Protein AF-A0A0H2RDQ1-F1 (afdb_monomer_lite)

InterPro domains:
  IPR003822 Paired amphipathic helix [PF02671] (51-90)
  IPR003822 Paired amphipathic helix [PS51477] (19-93)
  IPR036600 Paired amphipathic helix superfamily [G3DSA:1.20.1160.11] (25-91)
  IPR036600 Paired amphipathic helix superfamily [SSF47762] (25-94)
  IPR039774 Transcriptional regulatory protein Sin3-like [PTHR12346] (24-99)

Sequence (137 aa):
MNKPTADREPESSQRRAEREKNQKDSEIYLDVVMERFKDKDFDNYNPYIIFLDIIKDFKSKRIGLQSVMHQTSNLFRGHTDLIMGLQPFLPAGYRYECHKGNGFRGRDTFTIITPAGTLEHSGKFTPAVQTIVNRQE

Organism: NCBI:txid27342

Secondary structure (DSSP, 8-state):
-----------HHHHHHHHHHHHHHHHHHHHHHHHHHTT---TT--HHHHHHHHHHHHHTTSS-HHHHHHHHHHHTTT-HHHHHHTGGGSPTT-EEEEE---STT---EEEEEETTEEEETTTEEE-----------

Structure (mmCIF, N/CA/C/O backbone):
data_AF-A0A0H2RDQ1-F1
#
_entry.id   AF-A0A0H2RDQ1-F1
#
loop_
_atom_site.group_PDB
_atom_site.id
_atom_site.type_symbol
_atom_site.label_atom_id
_atom_site.label_alt_id
_atom_site.label_comp_id
_atom_site.label_asym_id
_atom_site.label_entity_id
_atom_site.label_seq_id
_atom_site.pdbx_PDB_ins_code
_atom_site.Cartn_x
_atom_site.Cartn_y
_atom_site.Cartn_z
_atom_site.occupancy
_atom_site.B_iso_or_equiv
_atom_site.auth_seq_id
_atom_site.auth_comp_id
_atom_site.auth_asym_id
_atom_site.auth_atom_id
_atom_site.pdbx_PDB_model_num
ATOM 1 N N . MET A 1 1 ? -36.972 0.223 39.003 1.00 45.81 1 MET A N 1
ATOM 2 C CA . MET A 1 1 ? -35.722 -0.385 39.510 1.00 45.81 1 MET A CA 1
ATOM 3 C C . MET A 1 1 ? -34.875 -0.855 38.331 1.00 45.81 1 MET A C 1
ATOM 5 O O . MET A 1 1 ? -35.387 -1.579 37.492 1.00 45.81 1 MET A O 1
ATOM 9 N N . ASN A 1 2 ? -33.622 -0.396 38.252 1.00 31.56 2 ASN A N 1
ATOM 10 C CA . ASN A 1 2 ? -32.585 -0.816 37.287 1.00 31.56 2 ASN A CA 1
ATOM 11 C C . ASN A 1 2 ? -32.196 -2.307 37.524 1.00 31.56 2 ASN A C 1
ATOM 13 O O . ASN A 1 2 ? -32.356 -2.754 38.655 1.00 31.56 2 ASN A O 1
ATOM 17 N N . LYS A 1 3 ? -31.683 -3.143 36.599 1.00 45.31 3 LYS A N 1
ATOM 18 C CA . LYS A 1 3 ? -30.628 -2.983 35.571 1.00 45.31 3 LYS A CA 1
ATOM 19 C C . LYS A 1 3 ? -30.693 -4.102 34.484 1.00 45.31 3 LYS A C 1
ATOM 21 O O . LYS A 1 3 ? -31.368 -5.101 34.708 1.00 45.31 3 LYS A O 1
ATOM 26 N N . PRO A 1 4 ? -29.983 -3.929 33.346 1.00 50.00 4 PRO A N 1
ATOM 27 C CA . PRO A 1 4 ? -30.179 -4.618 32.065 1.00 50.00 4 PRO A CA 1
ATOM 28 C C . PRO A 1 4 ? -29.355 -5.908 31.923 1.00 50.00 4 PRO A C 1
ATOM 30 O O . PRO A 1 4 ? -28.206 -5.971 32.362 1.00 50.00 4 PRO A O 1
ATOM 33 N N . THR A 1 5 ? -29.916 -6.917 31.258 1.00 43.53 5 THR A N 1
ATOM 34 C CA . THR A 1 5 ? -29.207 -8.154 30.911 1.00 43.53 5 THR A CA 1
ATOM 35 C C . THR A 1 5 ? -28.422 -7.923 29.623 1.00 43.53 5 THR A C 1
ATOM 37 O O . THR A 1 5 ? -28.977 -7.925 28.529 1.00 43.53 5 THR A O 1
ATOM 40 N N . ALA A 1 6 ? -27.128 -7.649 29.778 1.00 51.09 6 ALA A N 1
ATOM 41 C CA . ALA A 1 6 ? -26.163 -7.656 28.692 1.00 51.09 6 ALA A CA 1
ATOM 42 C C . ALA A 1 6 ? -25.953 -9.103 28.228 1.00 51.09 6 ALA A C 1
ATOM 44 O O . ALA A 1 6 ? -25.313 -9.891 28.928 1.00 51.09 6 ALA A O 1
ATOM 45 N N . ASP A 1 7 ? -26.500 -9.438 27.062 1.00 42.06 7 ASP A N 1
ATOM 46 C CA . ASP A 1 7 ? -26.045 -10.588 26.291 1.00 42.06 7 ASP A CA 1
ATOM 47 C C . ASP A 1 7 ? -24.592 -10.319 25.871 1.00 42.06 7 ASP A C 1
ATOM 49 O O . ASP A 1 7 ? -24.267 -9.286 25.282 1.00 42.06 7 ASP A O 1
ATOM 53 N N . ARG A 1 8 ? -23.687 -11.178 26.336 1.00 49.00 8 ARG A N 1
ATOM 54 C CA . ARG A 1 8 ? -22.238 -11.018 26.238 1.00 49.00 8 ARG A CA 1
ATOM 55 C C . ARG A 1 8 ? -21.773 -11.918 25.097 1.00 49.00 8 ARG A C 1
ATOM 57 O O . ARG A 1 8 ? -21.586 -13.114 25.298 1.00 49.00 8 ARG A O 1
ATOM 64 N N . GLU A 1 9 ? -21.613 -11.323 23.919 1.00 50.41 9 GLU A N 1
ATOM 65 C CA . GLU A 1 9 ? -21.067 -11.954 22.712 1.00 50.41 9 GLU A CA 1
ATOM 66 C C . GLU A 1 9 ? -19.731 -12.688 22.973 1.00 50.41 9 GLU A C 1
ATOM 68 O O . GLU A 1 9 ? -18.843 -12.149 23.648 1.00 50.41 9 GLU A O 1
ATOM 73 N N . PRO A 1 10 ? -19.517 -13.882 22.388 1.00 45.16 10 PRO A N 1
ATOM 74 C CA . PRO A 1 10 ? -18.235 -14.576 22.399 1.00 45.16 10 PRO A CA 1
ATOM 75 C C . PRO A 1 10 ? -17.325 -14.046 21.270 1.00 45.16 10 PRO A C 1
ATOM 77 O O . PRO A 1 10 ? -16.992 -14.770 20.339 1.00 45.16 10 PRO A O 1
ATOM 80 N N . GLU A 1 11 ? -16.910 -12.776 21.317 1.00 49.62 11 GLU A N 1
ATOM 81 C CA . GLU A 1 11 ? -16.172 -12.123 20.208 1.00 49.62 11 GLU A CA 1
ATOM 82 C C . GLU A 1 11 ? -14.624 -12.155 20.332 1.00 49.62 11 GLU A C 1
ATOM 84 O O . GLU A 1 11 ? -13.898 -11.504 19.577 1.00 49.62 11 GLU A O 1
ATOM 89 N N . SER A 1 12 ? -14.063 -12.889 21.298 1.00 55.78 12 SER A N 1
ATOM 90 C CA . SER A 1 12 ? -12.649 -12.755 21.700 1.00 55.78 12 SER A CA 1
ATOM 91 C C . SER A 1 12 ? -11.667 -13.737 21.043 1.00 55.78 12 SER A C 1
ATOM 93 O O . SER A 1 12 ? -10.491 -13.397 20.893 1.00 55.78 12 SER A O 1
ATOM 95 N N . SER A 1 13 ? -12.107 -14.921 20.604 1.00 57.75 13 SER A N 1
ATOM 96 C CA . SER A 1 13 ? -11.197 -15.946 20.056 1.00 57.75 13 SER A CA 1
ATOM 97 C C . SER A 1 13 ? -10.856 -15.740 18.574 1.00 57.75 13 SER A C 1
ATOM 99 O O . SER A 1 13 ? -9.708 -15.942 18.180 1.00 57.75 13 SER A O 1
ATOM 101 N N . GLN A 1 14 ? -11.810 -15.272 17.762 1.00 59.22 14 GLN A N 1
ATOM 102 C CA . GLN A 1 14 ? -11.607 -15.034 16.324 1.00 59.22 14 GLN A CA 1
ATOM 103 C C . GLN A 1 14 ? -10.674 -13.850 16.061 1.00 59.22 14 GLN A C 1
ATOM 105 O O . GLN A 1 14 ? -9.675 -13.998 15.363 1.00 59.22 14 GLN A O 1
ATOM 110 N N . ARG A 1 15 ? -10.900 -12.718 16.741 1.00 62.72 15 ARG A N 1
ATOM 111 C CA . ARG A 1 15 ? -10.033 -11.534 16.625 1.00 62.72 15 ARG A CA 1
ATOM 112 C C . ARG A 1 15 ? -8.592 -11.808 17.054 1.00 62.72 15 ARG A C 1
ATOM 114 O O . ARG A 1 15 ? -7.677 -11.148 16.569 1.00 62.72 15 ARG A O 1
ATOM 121 N N . ARG A 1 16 ? -8.369 -12.740 17.986 1.00 60.75 16 ARG A N 1
ATOM 122 C CA . ARG A 1 16 ? -7.019 -13.120 18.423 1.00 60.75 16 ARG A CA 1
ATOM 123 C C . ARG A 1 16 ? -6.327 -13.991 17.374 1.00 60.75 16 ARG A C 1
ATOM 125 O O . ARG A 1 16 ? -5.213 -13.664 16.984 1.00 60.75 16 ARG A O 1
ATOM 132 N N . ALA A 1 17 ? -7.027 -14.996 16.851 1.00 60.94 17 ALA A N 1
ATOM 133 C CA . ALA A 1 17 ? -6.526 -15.840 15.772 1.00 60.94 17 ALA A CA 1
ATOM 134 C C . ALA A 1 17 ? -6.238 -15.041 14.487 1.00 60.94 17 ALA A C 1
ATOM 136 O O . ALA A 1 17 ? -5.220 -15.279 13.845 1.00 60.94 17 ALA A O 1
ATOM 137 N N . GLU A 1 18 ? -7.073 -14.055 14.139 1.00 60.69 18 GLU A N 1
ATOM 138 C CA . GLU A 1 18 ? -6.822 -13.138 13.017 1.00 60.69 18 GLU A CA 1
ATOM 139 C C . GLU A 1 18 ? -5.597 -12.251 13.261 1.00 60.69 18 GLU A C 1
ATOM 141 O O . GLU A 1 18 ? -4.767 -12.097 12.373 1.00 60.69 18 GLU A O 1
ATOM 146 N N . ARG A 1 19 ? -5.414 -11.719 14.477 1.00 63.19 19 ARG A N 1
ATOM 147 C CA . ARG A 1 19 ? -4.206 -10.947 14.826 1.00 63.19 19 ARG A CA 1
ATOM 148 C C . ARG A 1 19 ? -2.935 -11.794 14.755 1.00 63.19 19 ARG A C 1
ATOM 150 O O . ARG A 1 19 ? -1.925 -11.321 14.246 1.00 63.19 19 ARG A O 1
ATOM 157 N N . GLU A 1 20 ? -2.982 -13.029 15.248 1.00 64.38 20 GLU A N 1
ATOM 158 C CA . GLU A 1 20 ? -1.851 -13.966 15.216 1.00 64.38 20 GLU A CA 1
ATOM 159 C C . GLU A 1 20 ? -1.545 -14.445 13.790 1.00 64.38 20 GLU A C 1
ATOM 161 O O . GLU A 1 20 ? -0.380 -14.566 13.409 1.00 64.38 20 GLU A O 1
ATOM 166 N N . LYS A 1 21 ? -2.583 -14.666 12.976 1.00 64.94 21 LYS A N 1
ATOM 167 C CA . LYS A 1 21 ? -2.444 -14.977 11.552 1.00 64.94 21 LYS A CA 1
ATOM 168 C C . LYS A 1 21 ? -1.811 -13.806 10.800 1.00 64.94 21 LYS A C 1
ATOM 170 O O . LYS A 1 21 ? -0.806 -14.008 10.131 1.00 64.94 21 LYS A O 1
ATOM 175 N N . ASN A 1 22 ? -2.307 -12.587 11.005 1.00 74.38 22 ASN A N 1
ATOM 176 C CA . ASN A 1 22 ? -1.739 -11.384 10.402 1.00 74.38 22 ASN A CA 1
ATOM 177 C C . ASN A 1 22 ? -0.285 -11.153 10.831 1.00 74.38 22 ASN A C 1
ATOM 179 O O . ASN A 1 22 ? 0.502 -10.638 10.044 1.00 74.38 22 ASN A O 1
ATOM 183 N N . GLN A 1 23 ? 0.103 -11.542 12.049 1.00 74.44 23 GLN A N 1
ATOM 184 C CA . GLN A 1 23 ? 1.504 -11.477 12.461 1.00 74.44 23 GLN A CA 1
AT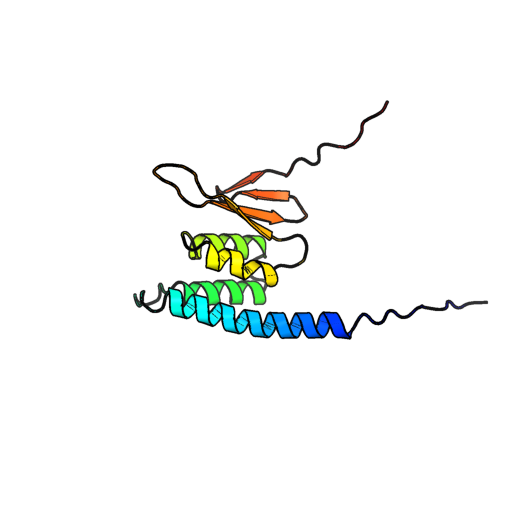OM 185 C C . GLN A 1 23 ? 2.373 -12.435 11.635 1.00 74.44 23 GLN A C 1
ATOM 187 O O . GLN A 1 23 ? 3.369 -11.996 11.064 1.00 74.44 23 GLN A O 1
ATOM 192 N N . LYS A 1 24 ? 1.971 -13.703 11.494 1.00 79.88 24 LYS A N 1
ATOM 193 C CA . LYS A 1 24 ? 2.699 -14.666 10.648 1.00 79.88 24 LYS A CA 1
ATOM 194 C C . LYS A 1 24 ? 2.734 -14.236 9.183 1.00 79.88 24 LYS A C 1
ATOM 196 O O . LYS A 1 24 ? 3.788 -14.274 8.559 1.00 79.88 24 LYS A O 1
ATOM 201 N N . ASP A 1 25 ? 1.603 -13.774 8.652 1.00 82.25 25 ASP A N 1
ATOM 202 C CA . ASP A 1 25 ? 1.518 -13.263 7.282 1.00 82.25 25 ASP A CA 1
ATOM 203 C C . ASP A 1 25 ? 2.428 -12.036 7.090 1.00 82.25 25 ASP A C 1
ATOM 205 O O . ASP A 1 25 ? 3.020 -11.876 6.026 1.00 82.25 25 ASP A O 1
ATOM 209 N N . SER A 1 26 ? 2.605 -11.192 8.118 1.00 82.50 26 SER A N 1
ATOM 210 C CA . SER A 1 26 ? 3.520 -10.043 8.052 1.00 82.50 26 SER A CA 1
ATOM 211 C C . SER A 1 26 ? 4.990 -10.449 7.981 1.00 82.50 26 SER A C 1
ATOM 213 O O . SER A 1 26 ? 5.746 -9.847 7.222 1.00 82.50 26 SER A O 1
ATOM 215 N N . GLU A 1 27 ? 5.390 -11.488 8.716 1.00 83.06 27 GLU A N 1
ATOM 216 C CA . GLU A 1 27 ? 6.757 -12.017 8.682 1.00 83.06 27 GLU A CA 1
ATOM 217 C C . GLU A 1 27 ? 7.062 -12.643 7.317 1.00 83.06 27 GLU A C 1
ATOM 219 O O . GLU A 1 27 ? 8.087 -12.333 6.713 1.00 83.06 27 GLU A O 1
ATOM 224 N N . ILE A 1 28 ? 6.127 -13.437 6.784 1.00 87.56 28 ILE A N 1
ATOM 225 C CA . ILE A 1 28 ? 6.236 -14.026 5.442 1.00 87.56 28 ILE A CA 1
ATOM 226 C C . ILE A 1 28 ? 6.301 -12.925 4.374 1.00 87.56 28 ILE A C 1
ATOM 228 O O . ILE A 1 28 ? 7.114 -12.993 3.457 1.00 87.56 28 ILE A O 1
ATOM 232 N N . TYR A 1 29 ? 5.474 -11.883 4.489 1.00 87.19 29 TYR A N 1
ATOM 233 C CA . TYR A 1 29 ? 5.469 -10.782 3.527 1.00 87.19 29 TYR A CA 1
ATOM 234 C C . TYR A 1 29 ? 6.806 -10.023 3.499 1.00 87.19 29 TYR A C 1
ATOM 236 O O . TYR A 1 29 ? 7.294 -9.673 2.423 1.00 87.19 29 TYR A O 1
ATOM 244 N N . LEU A 1 30 ? 7.428 -9.791 4.661 1.00 86.25 30 LEU A N 1
ATOM 245 C CA . LEU A 1 30 ? 8.751 -9.164 4.736 1.00 86.25 30 LEU A CA 1
ATOM 246 C C . LEU A 1 30 ? 9.826 -10.009 4.046 1.00 86.25 30 LEU A C 1
ATOM 248 O O . LEU A 1 30 ? 10.659 -9.448 3.335 1.00 86.25 30 LEU A O 1
ATOM 252 N N . ASP A 1 31 ? 9.773 -11.330 4.214 1.00 87.00 31 ASP A N 1
ATOM 253 C CA . ASP A 1 31 ? 10.689 -12.272 3.566 1.00 87.00 31 ASP A CA 1
ATOM 254 C C . ASP A 1 31 ? 10.551 -12.226 2.035 1.00 87.00 31 ASP A C 1
ATOM 256 O O . ASP A 1 31 ? 11.537 -12.059 1.318 1.00 87.00 31 ASP A O 1
ATOM 260 N N . VAL A 1 32 ? 9.313 -12.210 1.526 1.00 88.56 32 VAL A N 1
ATOM 261 C CA . VAL A 1 32 ? 9.030 -12.083 0.086 1.00 88.56 32 VAL A CA 1
ATOM 262 C C . VAL A 1 32 ? 9.566 -10.767 -0.492 1.00 88.56 32 VAL A C 1
ATOM 264 O O . VAL A 1 32 ? 10.148 -10.763 -1.580 1.00 88.56 32 VAL A O 1
ATOM 267 N N . VAL A 1 33 ? 9.382 -9.637 0.204 1.00 85.88 33 VAL A N 1
ATOM 268 C CA . VAL A 1 33 ? 9.920 -8.334 -0.233 1.00 85.88 33 VAL A CA 1
ATOM 269 C C . VAL A 1 33 ? 11.448 -8.358 -0.219 1.00 85.88 33 VAL A C 1
ATOM 271 O O . VAL A 1 33 ? 12.074 -7.887 -1.169 1.00 85.88 33 VAL A O 1
ATOM 274 N N . MET A 1 34 ? 12.051 -8.921 0.829 1.00 85.12 34 MET A N 1
ATOM 275 C CA . MET A 1 34 ? 13.500 -9.048 0.945 1.00 85.12 34 MET A CA 1
ATOM 276 C C . MET A 1 34 ? 14.072 -9.887 -0.201 1.00 85.12 34 MET A C 1
ATOM 278 O O . MET A 1 34 ? 14.973 -9.425 -0.897 1.00 85.12 34 MET A O 1
ATOM 282 N N . GLU A 1 35 ? 13.520 -11.073 -0.460 1.00 86.75 35 GLU A N 1
ATOM 283 C CA . GLU A 1 35 ? 13.980 -11.952 -1.536 1.00 86.75 35 GLU A CA 1
ATOM 284 C C . GLU A 1 35 ? 13.810 -11.302 -2.915 1.00 86.75 35 GLU A C 1
ATOM 286 O O . GLU A 1 35 ? 14.709 -11.373 -3.757 1.00 86.75 35 GLU A O 1
ATOM 291 N N . ARG A 1 36 ? 12.698 -10.588 -3.136 1.00 84.50 36 ARG A N 1
ATOM 292 C CA . ARG A 1 36 ? 12.436 -9.896 -4.407 1.00 84.50 36 ARG A CA 1
ATOM 293 C C . ARG A 1 36 ? 13.437 -8.803 -4.740 1.00 84.50 36 ARG A C 1
ATOM 295 O O . ARG A 1 36 ? 13.636 -8.518 -5.922 1.00 84.50 36 ARG A O 1
ATOM 302 N N . PHE A 1 37 ? 14.036 -8.185 -3.731 1.00 81.31 37 PHE A N 1
ATOM 303 C CA . PHE A 1 37 ? 14.967 -7.077 -3.911 1.00 81.31 37 PHE A CA 1
ATOM 304 C C . PHE A 1 37 ? 16.392 -7.381 -3.435 1.00 81.31 37 PHE A C 1
ATOM 306 O O . PHE A 1 37 ? 17.245 -6.504 -3.533 1.00 81.31 37 PHE A O 1
ATOM 313 N N . LYS A 1 38 ? 16.676 -8.627 -3.032 1.00 75.25 38 LYS A N 1
ATOM 314 C CA . LYS A 1 38 ? 18.005 -9.118 -2.623 1.00 75.25 38 LYS A CA 1
ATOM 315 C C . LYS A 1 38 ? 19.072 -8.965 -3.710 1.00 75.25 38 LYS A C 1
ATOM 317 O O . LYS A 1 38 ? 20.243 -8.824 -3.406 1.00 75.25 38 LYS A O 1
ATOM 322 N N . ASP A 1 39 ? 18.671 -9.027 -4.977 1.00 70.75 39 ASP A N 1
ATOM 323 C CA . ASP A 1 39 ? 19.595 -8.917 -6.114 1.00 70.75 39 ASP A CA 1
ATOM 324 C C . ASP A 1 39 ? 19.957 -7.452 -6.429 1.00 70.75 39 ASP A C 1
ATOM 326 O O . ASP A 1 39 ? 20.942 -7.164 -7.101 1.00 70.75 39 ASP A O 1
ATOM 330 N N . LYS A 1 40 ? 19.180 -6.491 -5.905 1.00 65.50 40 LYS A N 1
ATOM 331 C CA . LYS A 1 40 ? 19.383 -5.050 -6.109 1.00 65.50 40 LYS A CA 1
ATOM 332 C C . LYS A 1 40 ? 20.212 -4.435 -4.982 1.00 65.50 40 LYS A C 1
ATOM 334 O O . LYS A 1 40 ? 19.837 -3.394 -4.442 1.00 65.50 40 LYS A O 1
ATOM 339 N N . ASP A 1 41 ? 21.337 -5.064 -4.652 1.00 57.97 41 ASP A N 1
ATOM 340 C CA . ASP A 1 41 ? 22.306 -4.611 -3.643 1.00 57.97 41 ASP A CA 1
ATOM 341 C C . ASP A 1 41 ? 23.126 -3.399 -4.150 1.00 57.97 41 ASP A C 1
ATOM 343 O O . ASP A 1 41 ? 24.351 -3.399 -4.229 1.00 57.97 41 ASP A O 1
ATOM 347 N N . PHE A 1 42 ? 22.421 -2.340 -4.559 1.00 57.75 42 PHE A N 1
ATOM 348 C CA . PHE A 1 42 ? 22.986 -1.005 -4.699 1.00 57.75 42 PHE A CA 1
ATOM 349 C C . PHE A 1 42 ? 22.759 -0.269 -3.375 1.00 57.75 42 PHE A C 1
ATOM 351 O O . PHE A 1 42 ? 21.628 0.061 -3.012 1.00 57.75 42 PHE A O 1
ATOM 358 N N . ASP A 1 43 ? 23.863 -0.080 -2.657 1.00 57.25 43 ASP A N 1
ATOM 359 C CA . ASP A 1 43 ? 24.066 0.693 -1.429 1.00 57.25 43 ASP A CA 1
ATOM 360 C C . ASP A 1 43 ? 22.945 1.715 -1.110 1.00 57.25 43 ASP A C 1
ATOM 362 O O . ASP A 1 43 ? 22.627 2.598 -1.911 1.00 57.25 43 ASP A O 1
ATOM 366 N N . ASN A 1 44 ? 22.323 1.577 0.068 1.00 58.59 44 ASN A N 1
ATOM 367 C CA . ASN A 1 44 ? 21.268 2.433 0.646 1.00 58.59 44 ASN A CA 1
ATOM 368 C C . ASN A 1 44 ? 19.953 2.643 -0.137 1.00 58.59 44 ASN A C 1
ATOM 370 O O . ASN A 1 44 ? 19.000 3.161 0.447 1.00 58.59 44 ASN A O 1
ATOM 374 N N . TYR A 1 45 ? 19.839 2.222 -1.399 1.00 67.12 45 TYR A N 1
ATOM 375 C CA . TYR A 1 45 ? 18.609 2.364 -2.198 1.00 67.12 45 TYR A CA 1
ATOM 376 C C . TYR A 1 45 ? 17.800 1.067 -2.304 1.00 67.12 45 TYR A C 1
ATOM 378 O O . TYR A 1 45 ? 16.975 0.901 -3.207 1.00 67.12 45 TYR A O 1
ATOM 386 N N . ASN A 1 46 ? 18.026 0.133 -1.378 1.00 81.94 46 ASN A N 1
ATOM 387 C CA . ASN A 1 46 ? 17.276 -1.109 -1.340 1.00 81.94 46 ASN A CA 1
ATOM 388 C C . ASN A 1 46 ? 15.807 -0.806 -0.967 1.00 81.94 46 ASN A C 1
ATOM 390 O O . ASN A 1 46 ? 15.540 -0.302 0.130 1.00 81.94 46 ASN A O 1
ATOM 394 N N . PRO A 1 47 ? 14.832 -1.117 -1.838 1.00 82.56 47 PRO A N 1
ATOM 395 C CA . PRO A 1 47 ? 13.421 -0.860 -1.566 1.00 82.56 47 PRO A CA 1
ATOM 396 C C . PRO A 1 47 ? 12.901 -1.604 -0.332 1.00 82.56 47 PRO A C 1
ATOM 398 O O . PRO A 1 47 ? 11.952 -1.135 0.285 1.00 82.56 47 PRO A O 1
ATOM 401 N N . TYR A 1 48 ? 13.537 -2.697 0.100 1.00 85.19 48 TYR A N 1
ATOM 402 C CA . TYR A 1 48 ? 13.242 -3.298 1.402 1.00 85.19 48 TYR A CA 1
ATOM 403 C C . TYR A 1 48 ? 13.533 -2.326 2.560 1.00 85.19 48 TYR A C 1
ATOM 405 O O . TYR A 1 48 ? 12.688 -2.123 3.429 1.00 85.19 48 TYR A O 1
ATOM 413 N N . ILE A 1 49 ? 14.691 -1.657 2.546 1.00 85.81 49 ILE A N 1
ATOM 414 C CA . ILE A 1 49 ? 15.089 -0.698 3.590 1.00 85.81 49 ILE A CA 1
ATOM 415 C C . ILE A 1 49 ? 14.172 0.529 3.583 1.00 85.81 49 ILE A C 1
ATOM 417 O O . ILE A 1 49 ? 13.700 0.951 4.638 1.00 85.81 49 ILE A O 1
ATOM 421 N N . ILE A 1 50 ? 13.850 1.056 2.399 1.00 88.06 50 ILE A N 1
ATOM 422 C CA . ILE A 1 50 ? 12.913 2.182 2.254 1.00 88.06 50 ILE A CA 1
ATOM 423 C C . ILE A 1 50 ? 11.515 1.789 2.759 1.00 88.06 50 ILE A C 1
ATOM 425 O O . ILE A 1 50 ? 10.854 2.574 3.438 1.00 88.06 50 ILE A O 1
ATOM 429 N N . PHE A 1 51 ? 11.064 0.560 2.484 1.00 88.75 51 PHE A N 1
ATOM 430 C CA . PHE A 1 51 ? 9.790 0.052 2.991 1.00 88.75 51 PHE A CA 1
ATOM 431 C C . PHE A 1 51 ? 9.763 0.030 4.523 1.00 88.75 51 PHE A C 1
ATOM 433 O O . PHE A 1 51 ? 8.788 0.485 5.122 1.00 88.75 51 PHE A O 1
ATOM 440 N N . LEU A 1 52 ? 10.839 -0.435 5.165 1.00 88.69 52 LEU A N 1
ATOM 441 C CA . LEU A 1 52 ? 10.942 -0.431 6.625 1.00 88.69 52 LEU A CA 1
ATOM 442 C C . LEU A 1 52 ? 10.859 0.983 7.215 1.00 88.69 52 LEU A C 1
ATOM 444 O O . LEU A 1 52 ? 10.208 1.164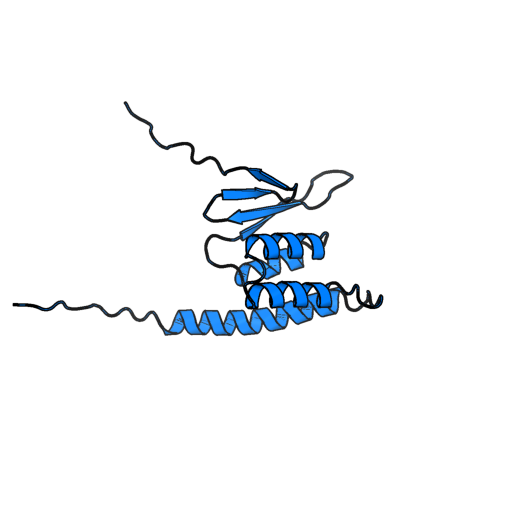 8.246 1.00 88.69 52 LEU A O 1
ATOM 448 N N . ASP A 1 53 ? 11.467 1.978 6.565 1.00 89.94 53 ASP A N 1
ATOM 449 C CA . ASP A 1 53 ? 11.416 3.375 7.008 1.00 89.94 53 ASP A CA 1
ATOM 450 C C . ASP A 1 53 ? 9.986 3.944 6.939 1.00 89.94 53 ASP A C 1
ATOM 452 O O . ASP A 1 53 ? 9.478 4.481 7.925 1.00 89.94 53 ASP A O 1
ATOM 456 N N . ILE A 1 54 ? 9.265 3.677 5.841 1.00 90.38 54 ILE A N 1
ATOM 457 C CA . ILE A 1 54 ? 7.846 4.043 5.689 1.00 90.38 54 ILE A CA 1
ATOM 458 C C . ILE A 1 54 ? 6.997 3.410 6.803 1.00 90.38 54 ILE A C 1
ATOM 460 O O . ILE A 1 54 ? 6.188 4.082 7.448 1.00 90.38 54 ILE A O 1
ATOM 464 N N . ILE A 1 55 ? 7.172 2.112 7.070 1.00 86.69 55 ILE A N 1
ATOM 465 C CA . ILE A 1 55 ? 6.417 1.420 8.126 1.00 86.69 55 ILE A CA 1
ATOM 466 C C . ILE A 1 55 ? 6.765 1.979 9.512 1.00 86.69 55 ILE A C 1
ATOM 468 O O . ILE A 1 55 ? 5.885 2.120 10.366 1.00 86.69 55 ILE A O 1
ATOM 472 N N . LYS A 1 56 ? 8.027 2.336 9.757 1.00 88.81 56 LYS A N 1
ATOM 473 C CA . LYS A 1 56 ? 8.469 2.946 11.017 1.00 88.81 56 LYS A CA 1
ATOM 474 C C . LYS A 1 56 ? 7.834 4.318 11.237 1.00 88.81 56 LYS A C 1
ATOM 476 O O . LYS A 1 56 ? 7.350 4.590 12.343 1.00 88.81 56 LYS A O 1
ATOM 481 N N . ASP A 1 57 ? 7.783 5.149 10.205 1.00 92.31 57 ASP A N 1
ATOM 482 C CA . ASP A 1 57 ? 7.134 6.456 10.265 1.00 92.31 57 ASP A CA 1
ATOM 483 C C . ASP A 1 57 ? 5.622 6.336 10.470 1.00 92.31 57 ASP A C 1
ATOM 485 O O . ASP A 1 57 ? 5.039 7.105 11.243 1.00 92.31 57 ASP A O 1
ATOM 489 N N . PHE A 1 58 ? 4.985 5.329 9.868 1.00 88.38 58 PHE A N 1
ATOM 490 C CA . PHE A 1 58 ? 3.574 5.026 10.109 1.00 88.38 58 PHE A CA 1
ATOM 491 C C . PHE A 1 58 ? 3.311 4.615 11.557 1.00 88.38 58 PHE A C 1
ATOM 493 O O . PHE A 1 58 ? 2.424 5.163 12.214 1.00 88.38 58 PHE A O 1
ATOM 500 N N . LYS A 1 59 ? 4.120 3.690 12.093 1.00 83.62 59 LYS A N 1
ATOM 501 C CA . LYS A 1 59 ? 4.024 3.243 13.494 1.00 83.62 59 LYS A CA 1
ATOM 502 C C . LYS A 1 59 ? 4.261 4.394 14.472 1.00 83.62 59 LYS A C 1
ATOM 504 O O . LYS A 1 59 ? 3.621 4.445 15.519 1.00 83.62 59 LYS A O 1
ATOM 509 N N . SER A 1 60 ? 5.131 5.336 14.108 1.00 90.75 60 SER A N 1
ATOM 510 C CA . SER A 1 60 ? 5.418 6.548 14.885 1.00 90.75 60 SER A CA 1
ATOM 511 C C . SER A 1 60 ? 4.372 7.655 14.702 1.00 90.75 60 SER A C 1
ATOM 513 O O . SER A 1 60 ? 4.530 8.732 15.274 1.00 90.75 60 SER A O 1
ATOM 515 N N . LYS A 1 61 ? 3.315 7.417 13.909 1.00 87.19 61 LYS A N 1
ATOM 516 C CA . LYS A 1 61 ? 2.286 8.401 13.531 1.00 87.19 61 LYS A CA 1
ATOM 517 C C . LYS A 1 61 ? 2.851 9.664 12.861 1.00 87.19 61 LYS A C 1
ATOM 519 O O . LYS A 1 61 ? 2.198 10.704 12.882 1.00 87.19 61 LYS A O 1
ATOM 524 N N . ARG A 1 62 ? 4.052 9.590 12.270 1.00 87.88 62 ARG A N 1
ATOM 525 C CA . ARG A 1 62 ? 4.658 10.700 11.514 1.00 87.88 62 ARG A CA 1
ATOM 526 C C . ARG A 1 62 ? 4.022 10.867 10.143 1.00 87.88 62 ARG A C 1
ATOM 528 O O . ARG A 1 62 ? 3.858 11.991 9.680 1.00 87.88 62 ARG A O 1
ATOM 535 N N . ILE A 1 63 ? 3.644 9.753 9.523 1.00 87.00 63 ILE A N 1
ATOM 536 C CA . ILE A 1 63 ? 2.914 9.729 8.257 1.00 87.00 63 ILE A CA 1
ATOM 537 C C . ILE A 1 63 ? 1.553 9.057 8.440 1.00 87.00 63 ILE A C 1
ATOM 539 O O . ILE A 1 63 ? 1.395 8.130 9.235 1.00 87.00 63 ILE A O 1
ATOM 543 N N . GLY A 1 64 ? 0.552 9.543 7.706 1.00 85.56 64 GLY A N 1
ATOM 544 C CA . GLY A 1 64 ? -0.790 8.965 7.699 1.00 85.56 64 GLY A CA 1
ATOM 545 C C . GLY A 1 64 ? -0.893 7.732 6.799 1.00 85.56 64 GLY A C 1
ATOM 546 O O . GLY A 1 64 ? -0.061 7.521 5.919 1.00 85.56 64 GLY A O 1
ATOM 547 N N . LEU A 1 65 ? -1.968 6.954 6.969 1.00 83.50 65 LEU A N 1
ATOM 548 C CA . LEU A 1 65 ? -2.243 5.753 6.169 1.00 83.50 65 LEU A CA 1
ATOM 549 C C . LEU A 1 65 ? -2.232 6.045 4.657 1.00 83.50 65 LEU A C 1
ATOM 551 O O . LEU A 1 65 ? -1.653 5.288 3.891 1.00 83.50 65 LEU A O 1
ATOM 555 N N . GLN A 1 66 ? -2.789 7.183 4.231 1.00 82.56 66 GLN A N 1
ATOM 556 C CA . GLN A 1 66 ? -2.753 7.629 2.830 1.00 82.56 66 GLN A CA 1
ATOM 557 C C . GLN A 1 66 ? -1.319 7.778 2.294 1.00 82.56 66 GLN A C 1
ATOM 559 O O . GLN A 1 66 ? -1.013 7.297 1.204 1.00 82.56 66 GLN A O 1
ATOM 564 N N . SER A 1 67 ? -0.428 8.398 3.076 1.00 85.12 67 SER A N 1
ATOM 565 C CA . SER A 1 67 ? 0.977 8.577 2.701 1.00 85.12 67 SER A CA 1
ATOM 566 C C . SER A 1 67 ? 1.713 7.244 2.636 1.00 85.12 67 SER A C 1
ATOM 568 O O . SER A 1 67 ? 2.455 7.026 1.686 1.00 85.12 67 SER A O 1
ATOM 570 N N . VAL A 1 68 ? 1.467 6.332 3.583 1.00 88.12 68 VAL A N 1
ATOM 571 C CA . VAL A 1 68 ? 2.022 4.967 3.535 1.00 88.12 68 VAL A CA 1
ATOM 572 C C . VAL A 1 68 ? 1.606 4.273 2.255 1.00 88.12 68 VAL A C 1
ATOM 574 O O . VAL A 1 68 ? 2.456 3.818 1.500 1.00 88.12 68 VAL A O 1
ATOM 577 N N . MET A 1 69 ? 0.303 4.246 1.970 1.00 85.06 69 MET A N 1
AT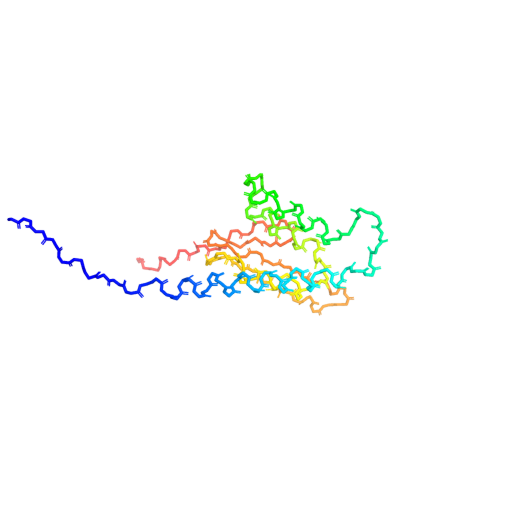OM 578 C CA . MET A 1 69 ? -0.216 3.544 0.803 1.00 85.06 69 MET A CA 1
ATOM 579 C C . MET A 1 69 ? 0.367 4.101 -0.501 1.00 85.06 69 MET A C 1
ATOM 581 O O . MET A 1 69 ? 0.746 3.325 -1.379 1.00 85.06 69 MET A O 1
ATOM 585 N N . HIS A 1 70 ? 0.497 5.427 -0.602 1.00 83.62 70 HIS A N 1
ATOM 586 C CA . HIS A 1 70 ? 1.091 6.085 -1.762 1.00 83.62 70 HIS A CA 1
ATOM 587 C C . HIS A 1 70 ? 2.587 5.773 -1.920 1.00 83.62 70 HIS A C 1
ATOM 589 O O . HIS A 1 70 ? 3.026 5.376 -3.001 1.00 83.62 70 HIS A O 1
ATOM 595 N N . GLN A 1 71 ? 3.366 5.921 -0.845 1.00 88.44 71 GLN A N 1
ATOM 596 C CA . GLN A 1 71 ? 4.810 5.670 -0.851 1.00 88.44 71 GLN A CA 1
ATOM 597 C C . GLN A 1 71 ? 5.107 4.207 -1.184 1.00 88.44 71 GLN A C 1
ATOM 599 O O . GLN A 1 71 ? 5.922 3.924 -2.057 1.00 88.44 71 GLN A O 1
ATOM 604 N N . THR A 1 72 ? 4.381 3.272 -0.572 1.00 88.00 72 THR A N 1
ATOM 605 C CA . THR A 1 72 ? 4.566 1.841 -0.804 1.00 88.00 72 THR A CA 1
ATOM 606 C C . THR A 1 72 ? 4.173 1.414 -2.220 1.00 88.00 72 THR A C 1
ATOM 608 O O . THR A 1 72 ? 4.865 0.602 -2.830 1.00 88.00 72 THR A O 1
ATOM 611 N N . SER A 1 73 ? 3.110 1.985 -2.794 1.00 83.38 73 SER A N 1
ATOM 612 C CA . SER A 1 73 ? 2.741 1.671 -4.179 1.00 83.38 73 SER A CA 1
ATOM 613 C C . SER A 1 73 ? 3.724 2.265 -5.201 1.00 83.38 73 SER A C 1
ATOM 615 O O . SER A 1 73 ? 4.007 1.621 -6.212 1.00 83.38 73 SER A O 1
ATOM 617 N N . ASN A 1 74 ? 4.332 3.425 -4.923 1.00 84.31 74 ASN A N 1
ATOM 618 C CA . ASN A 1 74 ? 5.454 3.926 -5.728 1.00 84.31 74 ASN A CA 1
ATOM 619 C C . ASN A 1 74 ? 6.701 3.045 -5.596 1.00 84.31 74 ASN A C 1
ATOM 621 O O . ASN A 1 74 ? 7.372 2.783 -6.594 1.00 84.31 74 ASN A O 1
ATOM 625 N N . LEU A 1 75 ? 6.993 2.580 -4.382 1.00 86.50 75 LEU A N 1
ATOM 626 C CA . LEU A 1 75 ? 8.158 1.755 -4.080 1.00 86.50 75 LEU A CA 1
ATOM 627 C C . LEU A 1 75 ? 8.105 0.391 -4.776 1.00 86.50 75 LEU A C 1
ATOM 629 O O . LEU A 1 75 ? 9.103 -0.076 -5.318 1.00 86.50 75 LEU A O 1
ATOM 633 N N . PHE A 1 76 ? 6.923 -0.223 -4.815 1.00 84.75 76 PHE A N 1
ATOM 634 C CA . PHE A 1 76 ? 6.681 -1.516 -5.457 1.00 84.75 76 PHE A CA 1
ATOM 635 C C . PHE A 1 76 ? 6.104 -1.386 -6.868 1.00 84.75 76 PHE A C 1
ATOM 637 O O . PHE A 1 76 ? 5.437 -2.290 -7.373 1.00 84.75 76 PHE A O 1
ATOM 644 N N . ARG A 1 77 ? 6.347 -0.259 -7.538 1.00 79.25 77 ARG A N 1
ATOM 645 C CA . ARG A 1 77 ? 5.846 -0.038 -8.892 1.00 79.25 77 ARG A CA 1
ATOM 646 C C . ARG A 1 77 ? 6.407 -1.090 -9.857 1.00 79.25 77 ARG A C 1
ATOM 648 O O . ARG A 1 77 ? 7.616 -1.264 -9.964 1.00 79.25 77 ARG A O 1
ATOM 655 N N . GLY A 1 78 ? 5.512 -1.771 -10.574 1.00 77.25 78 GLY A N 1
ATOM 656 C CA . GLY A 1 78 ? 5.850 -2.919 -11.428 1.00 77.25 78 GLY A CA 1
ATOM 657 C C . GLY A 1 78 ? 5.836 -4.274 -10.707 1.00 77.25 78 GLY A C 1
ATOM 658 O O . GLY A 1 78 ? 6.033 -5.299 -11.348 1.00 77.25 78 GLY A O 1
ATOM 659 N N . HIS A 1 79 ? 5.565 -4.292 -9.398 1.00 83.06 79 HIS A N 1
ATOM 660 C CA . HIS A 1 79 ? 5.421 -5.496 -8.580 1.00 83.06 79 HIS A CA 1
ATOM 661 C C . HIS A 1 79 ? 4.039 -5.525 -7.916 1.00 83.06 79 HIS A C 1
ATOM 663 O O . HIS A 1 79 ? 3.888 -5.337 -6.708 1.00 83.06 79 HIS A O 1
ATOM 669 N N . THR A 1 80 ? 3.013 -5.767 -8.731 1.00 81.88 80 THR A N 1
ATOM 670 C CA . THR A 1 80 ? 1.607 -5.831 -8.306 1.00 81.88 80 THR A CA 1
ATOM 671 C C . THR A 1 80 ? 1.368 -6.845 -7.191 1.00 81.88 80 THR A C 1
ATOM 673 O O . THR A 1 80 ? 0.582 -6.574 -6.286 1.00 81.88 80 THR A O 1
ATOM 676 N N . ASP A 1 81 ? 2.076 -7.975 -7.216 1.00 85.00 81 ASP A N 1
ATOM 677 C CA . ASP A 1 81 ? 1.952 -9.033 -6.208 1.00 85.00 81 ASP A CA 1
ATOM 678 C C . ASP A 1 81 ? 2.317 -8.536 -4.802 1.00 85.00 81 ASP A C 1
ATOM 680 O O . ASP A 1 81 ? 1.641 -8.869 -3.831 1.00 85.00 81 ASP A O 1
ATOM 684 N N . LEU A 1 82 ? 3.336 -7.673 -4.697 1.00 87.38 82 LEU A N 1
ATOM 685 C CA . LEU A 1 82 ? 3.753 -7.088 -3.422 1.00 87.38 82 LEU A CA 1
ATOM 686 C C . LEU A 1 82 ? 2.686 -6.119 -2.902 1.00 87.38 82 LEU A C 1
ATOM 688 O O . LEU A 1 82 ? 2.246 -6.224 -1.764 1.00 87.38 82 LEU A O 1
ATOM 692 N N . ILE A 1 83 ? 2.178 -5.229 -3.756 1.00 85.94 83 ILE A N 1
ATOM 693 C CA . ILE A 1 83 ? 1.141 -4.266 -3.353 1.00 85.94 83 ILE A CA 1
ATOM 694 C C . ILE A 1 83 ? -0.141 -4.988 -2.911 1.00 85.94 83 ILE A C 1
ATOM 696 O O . ILE A 1 83 ? -0.745 -4.617 -1.908 1.00 85.94 83 ILE A O 1
ATOM 700 N N . MET A 1 84 ? -0.534 -6.051 -3.614 1.00 83.56 84 MET A N 1
ATOM 701 C CA . MET A 1 84 ? -1.687 -6.875 -3.236 1.00 83.56 84 MET A CA 1
ATOM 702 C C . MET A 1 84 ? -1.462 -7.643 -1.930 1.00 83.56 84 MET A C 1
ATOM 704 O O . MET A 1 84 ? -2.404 -7.809 -1.154 1.00 83.56 84 MET A O 1
ATOM 708 N N . GLY A 1 85 ? -0.223 -8.053 -1.644 1.00 85.06 85 GLY A N 1
ATOM 709 C CA . GLY A 1 85 ? 0.155 -8.676 -0.374 1.00 85.06 85 GLY A CA 1
ATOM 710 C C . GLY A 1 85 ? -0.028 -7.766 0.845 1.00 85.06 85 GLY A C 1
ATOM 711 O O . GLY A 1 85 ? -0.049 -8.261 1.967 1.00 85.06 85 GLY A O 1
ATOM 712 N N . LEU A 1 86 ? -0.243 -6.458 0.645 1.00 84.12 86 LEU A N 1
ATOM 713 C CA . LEU A 1 86 ? -0.532 -5.517 1.728 1.00 84.12 86 LEU A CA 1
ATOM 714 C C . LEU A 1 86 ? -2.005 -5.473 2.152 1.00 84.12 86 LEU A C 1
ATOM 716 O O . LEU A 1 86 ? -2.313 -4.954 3.224 1.00 84.12 86 LEU A O 1
ATOM 720 N N . GLN A 1 87 ? -2.913 -6.025 1.340 1.00 82.25 87 GLN A N 1
ATOM 721 C CA . GLN A 1 87 ? -4.355 -6.059 1.599 1.00 82.25 87 GLN A CA 1
ATOM 722 C C . GLN A 1 87 ? -4.740 -6.561 3.008 1.00 82.25 87 GLN A C 1
ATOM 724 O O . GLN A 1 87 ? -5.517 -5.874 3.670 1.00 82.25 87 GLN A O 1
ATOM 729 N N . PRO A 1 88 ? -4.221 -7.699 3.519 1.00 81.62 88 PRO A N 1
ATOM 730 C CA . PRO A 1 88 ? -4.589 -8.196 4.850 1.00 81.62 88 PRO A CA 1
ATOM 731 C C . PRO A 1 88 ? -4.120 -7.295 6.003 1.00 81.62 88 PRO A C 1
ATOM 733 O O . PRO A 1 88 ? -4.617 -7.432 7.120 1.00 81.62 88 PRO A O 1
ATOM 736 N N . PHE A 1 89 ? -3.185 -6.368 5.759 1.00 79.94 89 PHE A N 1
ATOM 737 C CA . PHE A 1 89 ? -2.703 -5.415 6.766 1.00 79.94 89 PHE A CA 1
ATOM 738 C C . PHE A 1 89 ? -3.508 -4.114 6.797 1.00 79.94 89 PHE A C 1
ATOM 740 O O . PHE A 1 89 ? -3.290 -3.279 7.679 1.00 79.94 89 PHE A O 1
ATOM 747 N N . LEU A 1 90 ? -4.433 -3.921 5.854 1.00 82.56 90 LEU A N 1
ATOM 748 C CA . LEU A 1 90 ? -5.292 -2.749 5.819 1.00 82.56 90 LEU A CA 1
ATOM 749 C C . LEU A 1 90 ? -6.534 -2.942 6.703 1.00 82.56 90 LEU A C 1
ATOM 751 O O . LEU A 1 90 ? -7.130 -4.020 6.723 1.00 82.56 90 LEU A O 1
ATOM 755 N N . PRO A 1 91 ? -6.971 -1.898 7.429 1.00 79.00 91 PRO A N 1
ATOM 756 C CA . PRO A 1 91 ? -8.240 -1.935 8.140 1.00 79.00 91 PRO A CA 1
ATOM 757 C C . PRO A 1 91 ? -9.422 -2.009 7.163 1.00 79.00 91 PRO A C 1
ATOM 759 O O . PRO A 1 91 ? -9.344 -1.538 6.026 1.00 79.00 91 PRO A O 1
ATOM 762 N N . ALA A 1 92 ? -10.548 -2.556 7.632 1.00 72.94 92 ALA A N 1
ATOM 763 C CA . ALA A 1 92 ? -11.764 -2.693 6.835 1.00 72.94 92 ALA A CA 1
ATOM 764 C C . ALA A 1 92 ? -12.164 -1.362 6.165 1.00 72.94 92 ALA A C 1
ATOM 766 O O . ALA A 1 92 ? -12.208 -0.310 6.803 1.00 72.94 92 ALA A O 1
ATOM 767 N N . GLY A 1 93 ? -12.440 -1.420 4.860 1.00 77.50 93 GLY A N 1
ATOM 768 C CA . GLY A 1 93 ? -12.767 -0.257 4.028 1.00 77.50 93 GLY A CA 1
ATOM 769 C C . GLY A 1 93 ? -11.584 0.327 3.252 1.00 77.50 93 GLY A C 1
ATOM 770 O O . GLY A 1 93 ? -11.817 1.041 2.278 1.00 77.50 93 GLY A O 1
ATOM 771 N N . TYR A 1 94 ? -10.343 -0.005 3.621 1.00 82.62 94 TYR A N 1
ATOM 772 C CA . TYR A 1 94 ? -9.161 0.336 2.834 1.00 82.62 94 TYR A CA 1
ATOM 773 C C . TYR A 1 94 ? -8.769 -0.843 1.958 1.00 82.62 94 TYR A C 1
ATOM 775 O O . TYR A 1 94 ? -8.588 -1.948 2.463 1.00 82.62 94 TYR A O 1
ATOM 783 N N . ARG A 1 95 ? -8.632 -0.614 0.651 1.00 83.81 95 ARG A N 1
ATOM 784 C CA . ARG A 1 95 ? -8.115 -1.640 -0.255 1.00 83.81 95 ARG A CA 1
ATOM 785 C C . ARG A 1 95 ? -7.285 -1.083 -1.396 1.00 83.81 95 ARG A C 1
ATOM 787 O O . ARG A 1 95 ? -7.528 0.030 -1.860 1.00 83.81 95 ARG A O 1
ATOM 794 N N . TYR A 1 96 ? -6.340 -1.890 -1.863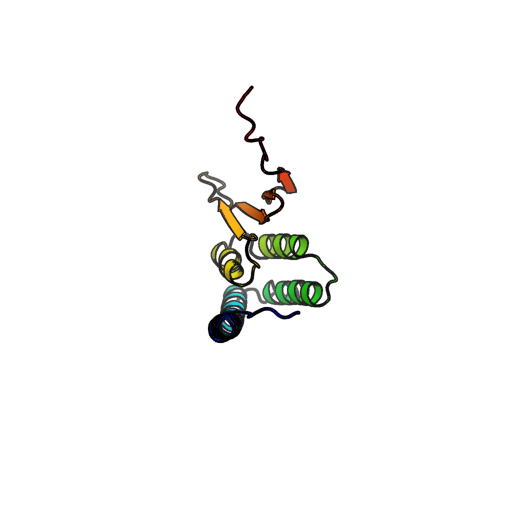 1.00 84.69 96 TYR A N 1
ATOM 795 C CA . TYR A 1 96 ? -5.663 -1.661 -3.137 1.00 84.69 96 TYR A CA 1
ATOM 796 C C . TYR A 1 96 ? -6.460 -2.295 -4.277 1.00 84.69 96 TYR A C 1
ATOM 798 O O . TYR A 1 96 ? -6.898 -3.442 -4.165 1.00 84.69 96 TYR A O 1
ATOM 806 N N . GLU A 1 97 ? -6.615 -1.560 -5.374 1.00 83.75 97 GLU A N 1
ATOM 807 C CA . GLU A 1 97 ? -7.171 -2.054 -6.632 1.00 83.75 97 GLU A CA 1
ATOM 808 C C . GLU A 1 97 ? -6.134 -1.879 -7.746 1.00 83.75 97 GLU A C 1
ATOM 810 O O . GLU A 1 97 ? -5.630 -0.778 -7.972 1.00 83.75 97 GLU A O 1
ATOM 815 N N . CYS A 1 98 ? -5.767 -2.976 -8.412 1.00 76.00 98 CYS A N 1
ATOM 816 C CA . CYS A 1 98 ? -4.821 -2.948 -9.523 1.00 76.00 98 CYS A CA 1
ATOM 817 C C . CYS A 1 98 ? -5.566 -2.945 -10.855 1.00 76.00 98 CYS A C 1
ATOM 819 O O . CYS A 1 98 ? -6.334 -3.857 -11.156 1.00 76.00 98 CYS A O 1
ATOM 821 N N . HIS A 1 99 ? -5.237 -1.976 -11.697 1.00 76.62 99 HIS A N 1
ATOM 822 C CA . HIS A 1 99 ? -5.725 -1.860 -13.058 1.00 76.62 99 HIS A CA 1
ATOM 823 C C . HIS A 1 99 ? -4.587 -2.212 -14.017 1.00 76.62 99 HIS A C 1
ATOM 825 O O . HIS A 1 99 ? -3.635 -1.441 -14.193 1.00 76.62 99 HIS A O 1
ATOM 831 N N . LYS A 1 100 ? -4.682 -3.394 -14.638 1.00 70.62 100 LYS A N 1
ATOM 832 C CA . LYS A 1 100 ? -3.740 -3.815 -15.680 1.00 70.62 100 LYS A CA 1
ATOM 833 C C . LYS A 1 100 ? -3.972 -2.967 -16.928 1.00 70.62 100 LYS A C 1
ATOM 835 O O . LYS A 1 100 ? -5.043 -3.011 -17.533 1.00 70.62 100 LYS A O 1
ATOM 840 N N . GLY A 1 101 ? -2.978 -2.170 -17.307 1.00 66.44 101 GLY A N 1
ATOM 841 C CA . GLY A 1 101 ? -3.048 -1.342 -18.506 1.00 66.44 101 GLY A CA 1
ATOM 842 C C . GLY A 1 101 ? -2.972 -2.206 -19.764 1.00 66.44 101 GLY A C 1
ATOM 843 O O . GLY A 1 101 ? -1.901 -2.689 -20.111 1.00 66.44 101 GLY A O 1
ATOM 844 N N . ASN A 1 102 ? -4.088 -2.361 -20.477 1.00 59.34 102 ASN A N 1
ATOM 845 C CA . ASN A 1 102 ? -4.233 -3.232 -21.655 1.00 59.34 102 ASN A CA 1
ATOM 846 C C . ASN A 1 102 ? -3.531 -2.719 -22.947 1.00 59.34 102 ASN A C 1
ATOM 848 O O . ASN A 1 102 ? -4.003 -2.979 -24.051 1.00 59.34 102 ASN A O 1
ATOM 852 N N . GLY A 1 103 ? -2.435 -1.952 -22.852 1.00 53.97 103 GLY A N 1
ATOM 853 C CA . GLY A 1 103 ? -1.802 -1.271 -23.998 1.00 53.97 103 GLY A CA 1
ATOM 854 C C . GLY A 1 103 ? -0.301 -1.539 -24.178 1.00 53.97 103 GLY A C 1
ATOM 855 O O . GLY A 1 103 ? 0.374 -1.994 -23.266 1.00 53.97 103 GLY A O 1
ATOM 856 N N . PHE A 1 104 ? 0.254 -1.169 -25.341 1.00 49.31 104 PHE A N 1
ATOM 857 C CA . PHE A 1 104 ? 1.671 -1.361 -25.732 1.00 49.31 104 PHE A CA 1
ATOM 858 C C . PHE A 1 104 ? 2.716 -0.631 -24.851 1.00 49.31 104 PHE A C 1
ATOM 860 O O . PHE A 1 104 ? 3.910 -0.886 -24.976 1.00 49.31 104 PHE A O 1
ATOM 867 N N . ARG A 1 105 ? 2.294 0.267 -23.946 1.00 57.19 105 ARG A N 1
ATOM 868 C CA . ARG A 1 105 ? 3.126 0.832 -22.857 1.00 57.19 105 ARG A CA 1
ATOM 869 C C . ARG A 1 105 ? 2.616 0.427 -21.464 1.00 57.19 105 ARG A C 1
ATOM 871 O O . ARG A 1 105 ? 2.785 1.201 -20.522 1.00 57.19 105 ARG A O 1
ATOM 878 N N . GLY A 1 106 ? 1.920 -0.709 -21.380 1.00 55.00 106 GLY A N 1
ATOM 879 C CA . GLY A 1 106 ? 1.086 -1.189 -20.276 1.00 55.00 106 GLY A CA 1
ATOM 880 C C . GLY A 1 106 ? 1.752 -1.068 -18.918 1.00 55.00 106 GLY A C 1
ATOM 881 O O . GLY A 1 106 ? 2.449 -1.968 -18.470 1.00 55.00 106 GLY A O 1
ATOM 882 N N . ARG A 1 107 ? 1.552 0.080 -18.273 1.00 62.16 107 ARG A N 1
ATOM 883 C CA . ARG A 1 107 ? 1.938 0.281 -16.886 1.00 62.16 107 ARG A CA 1
ATOM 884 C C . ARG A 1 107 ? 0.737 -0.069 -16.038 1.00 62.16 107 ARG A C 1
ATOM 886 O O . ARG A 1 107 ? -0.317 0.544 -16.200 1.00 62.16 107 ARG A O 1
ATOM 893 N N . ASP A 1 108 ? 0.918 -1.035 -15.152 1.00 71.56 108 ASP A N 1
ATOM 894 C CA . ASP A 1 108 ? -0.031 -1.299 -14.084 1.00 71.56 108 ASP A CA 1
ATOM 895 C C . ASP A 1 108 ? -0.219 -0.021 -13.263 1.00 71.56 108 ASP A C 1
ATOM 897 O O . ASP A 1 108 ? 0.745 0.646 -12.866 1.00 71.56 108 ASP A O 1
ATOM 901 N N . THR A 1 109 ? -1.480 0.352 -13.077 1.00 74.62 109 THR A N 1
ATOM 902 C CA . THR A 1 109 ? -1.879 1.495 -12.255 1.00 74.62 109 THR A CA 1
ATOM 903 C C . THR A 1 109 ? -2.616 0.976 -11.035 1.00 74.62 109 THR A C 1
ATOM 905 O O . THR A 1 109 ? -3.301 -0.043 -11.097 1.00 74.62 109 THR A O 1
ATOM 908 N N . PHE A 1 110 ? -2.452 1.662 -9.911 1.00 75.12 110 PHE A N 1
ATOM 909 C CA . PHE A 1 110 ? -3.080 1.281 -8.655 1.00 75.12 110 PHE A CA 1
ATOM 910 C C . PHE A 1 110 ? -4.132 2.314 -8.274 1.00 75.12 110 PHE A C 1
ATOM 912 O O . PHE A 1 110 ? -4.119 3.458 -8.725 1.00 75.12 110 PHE A O 1
ATOM 919 N N . THR A 1 111 ? -5.094 1.909 -7.468 1.00 81.00 111 THR A N 1
ATOM 920 C CA . THR A 1 111 ? -6.110 2.795 -6.918 1.00 81.00 111 THR A CA 1
ATOM 921 C C . THR A 1 111 ? -6.296 2.439 -5.458 1.00 81.00 111 THR A C 1
ATOM 923 O O . THR A 1 111 ? -6.413 1.270 -5.094 1.00 81.00 111 THR A O 1
ATOM 926 N N . ILE A 1 112 ? -6.259 3.462 -4.614 1.00 82.31 112 ILE A N 1
ATOM 927 C CA . ILE A 1 112 ? -6.431 3.347 -3.176 1.00 82.31 112 ILE A CA 1
ATOM 928 C C . ILE A 1 112 ? -7.892 3.643 -2.887 1.00 82.31 112 ILE A C 1
ATOM 930 O O . ILE A 1 112 ? -8.352 4.777 -3.013 1.00 82.31 112 ILE A O 1
ATOM 934 N N . ILE A 1 113 ? -8.635 2.621 -2.491 1.00 82.62 113 ILE A N 1
ATOM 935 C CA . ILE A 1 113 ? -10.021 2.795 -2.082 1.00 82.62 113 ILE A CA 1
ATOM 936 C C . ILE A 1 113 ? -10.033 2.976 -0.580 1.00 82.62 113 ILE A C 1
ATOM 938 O O . ILE A 1 113 ? -9.473 2.168 0.156 1.00 82.62 113 ILE A O 1
ATOM 942 N N . THR A 1 114 ? -10.648 4.066 -0.146 1.00 79.94 114 THR A N 1
ATOM 943 C CA . THR A 1 114 ? -10.846 4.409 1.258 1.00 79.94 114 THR A CA 1
ATOM 944 C C . THR A 1 114 ? -12.347 4.455 1.534 1.00 79.94 114 THR A C 1
ATOM 946 O O . THR A 1 114 ? -13.124 4.741 0.618 1.00 79.94 114 THR A O 1
ATOM 949 N N . PRO A 1 115 ? -12.794 4.261 2.785 1.00 71.50 115 PRO A N 1
ATOM 950 C CA . PRO A 1 115 ? -14.208 4.417 3.125 1.00 71.50 115 PRO A CA 1
ATOM 951 C C . PRO A 1 115 ? -14.727 5.849 2.894 1.00 71.50 115 PRO A C 1
ATOM 953 O O . PRO A 1 115 ? -15.933 6.049 2.818 1.00 71.50 115 PRO A O 1
ATOM 956 N N . ALA A 1 116 ? -13.835 6.838 2.762 1.00 66.75 116 ALA A N 1
ATOM 957 C CA . ALA A 1 116 ? -14.174 8.229 2.467 1.00 66.75 116 ALA A CA 1
ATOM 958 C C . ALA A 1 116 ? -14.201 8.561 0.957 1.00 66.75 116 ALA A C 1
ATOM 960 O O . ALA A 1 116 ? -14.612 9.659 0.589 1.00 66.75 116 ALA A O 1
ATOM 961 N N . GLY A 1 117 ? -13.746 7.659 0.076 1.00 67.81 117 GLY A N 1
ATOM 962 C CA . GLY A 1 117 ? -13.633 7.910 -1.365 1.00 67.81 117 GLY A CA 1
ATOM 963 C C . GLY A 1 117 ? -12.490 7.149 -2.049 1.00 67.81 117 GLY A C 1
ATOM 964 O O . GLY A 1 117 ? -11.726 6.427 -1.407 1.00 67.81 117 GLY A O 1
ATOM 965 N N . THR A 1 118 ? -12.361 7.305 -3.368 1.00 68.31 118 THR A N 1
ATOM 966 C CA . THR A 1 118 ? -11.373 6.585 -4.191 1.00 68.31 118 THR A CA 1
ATOM 967 C C . THR A 1 118 ? -10.236 7.519 -4.619 1.00 68.31 118 THR A C 1
ATOM 969 O O . THR A 1 118 ? -10.464 8.510 -5.303 1.00 68.31 118 THR A O 1
ATOM 972 N N . LEU A 1 119 ? -9.000 7.217 -4.228 1.00 66.12 119 LEU A N 1
ATOM 973 C CA . LEU A 1 119 ? -7.802 7.963 -4.618 1.00 66.12 119 LEU A CA 1
ATOM 974 C C . LEU A 1 119 ? -7.075 7.204 -5.739 1.00 66.12 119 LEU A C 1
ATOM 976 O O . LEU A 1 119 ? -6.587 6.094 -5.527 1.00 66.12 119 LEU A O 1
ATOM 980 N N . GLU A 1 120 ? -6.987 7.794 -6.931 1.00 63.09 120 GLU A N 1
ATOM 981 C CA . GLU A 1 120 ? -6.281 7.199 -8.070 1.00 63.09 120 GLU A CA 1
ATOM 982 C C . GLU A 1 120 ? -4.796 7.603 -8.050 1.00 63.09 120 GLU A C 1
ATOM 984 O O . GLU A 1 120 ? -4.434 8.742 -7.730 1.00 63.09 120 GLU A O 1
ATOM 989 N N . HIS A 1 121 ? -3.910 6.654 -8.361 1.00 54.28 121 HIS A N 1
ATOM 990 C CA . HIS A 1 121 ? -2.460 6.799 -8.182 1.00 54.28 121 HIS A CA 1
ATOM 991 C C . HIS A 1 121 ? -1.812 7.801 -9.149 1.00 54.28 121 HIS A C 1
ATOM 993 O O . HIS A 1 121 ? -0.660 8.188 -8.956 1.00 54.28 121 HIS A O 1
ATOM 999 N N . SER A 1 122 ? -2.560 8.312 -10.134 1.00 48.00 122 SER A N 1
ATOM 1000 C CA . SER A 1 122 ? -2.185 9.484 -10.936 1.00 48.00 122 SER A CA 1
ATOM 1001 C C . SER A 1 122 ? -2.149 10.815 -10.157 1.00 48.00 122 SER A C 1
ATOM 1003 O O . SER A 1 122 ? -1.935 11.868 -10.759 1.00 48.00 122 SER A O 1
ATOM 1005 N N . GLY A 1 123 ? -2.326 10.796 -8.828 1.00 45.72 123 GLY A N 1
ATOM 1006 C CA . GLY A 1 123 ? -2.368 11.999 -7.989 1.00 45.72 123 GLY A CA 1
ATOM 1007 C C . GLY A 1 123 ? -3.708 12.730 -8.078 1.00 45.72 123 GLY A C 1
ATOM 1008 O O . GLY A 1 123 ? -3.827 13.874 -7.642 1.00 45.72 123 GLY A O 1
ATOM 1009 N N . LYS A 1 124 ? -4.725 12.076 -8.647 1.00 45.84 124 LYS A N 1
ATOM 1010 C CA . LYS A 1 124 ? -6.071 12.618 -8.785 1.00 45.84 124 LYS A CA 1
ATOM 1011 C C . LYS A 1 124 ? -6.945 12.045 -7.677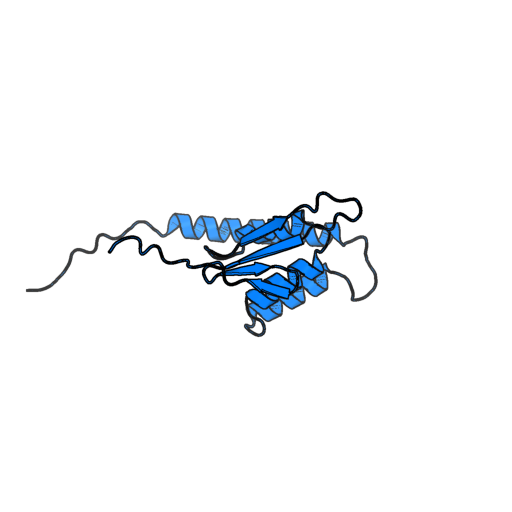 1.00 45.84 124 LYS A C 1
ATOM 1013 O O . LYS A 1 124 ? -7.311 10.872 -7.685 1.00 45.84 124 LYS A O 1
ATOM 1018 N N . PHE A 1 125 ? -7.287 12.895 -6.714 1.00 46.00 125 PHE A N 1
ATOM 1019 C CA . PHE A 1 125 ? -8.378 12.611 -5.791 1.00 46.00 125 PHE A CA 1
ATOM 1020 C C . PHE A 1 125 ? -9.687 12.724 -6.567 1.00 46.00 125 PHE A C 1
ATOM 1022 O O . PHE A 1 125 ? -10.137 13.822 -6.891 1.00 46.00 125 PHE A O 1
ATOM 1029 N N . THR A 1 126 ? -10.275 11.584 -6.914 1.00 48.59 126 THR A N 1
ATOM 1030 C CA . THR A 1 126 ? -11.632 11.531 -7.449 1.00 48.59 126 THR A CA 1
ATOM 1031 C C . THR A 1 126 ? -12.563 11.242 -6.278 1.00 48.59 126 THR A C 1
ATOM 1033 O O . THR A 1 126 ? -12.605 10.098 -5.825 1.00 48.59 126 THR A O 1
ATOM 1036 N N . PRO A 1 127 ? -13.301 12.227 -5.734 1.00 44.19 127 PRO A N 1
ATOM 1037 C CA . PRO A 1 127 ? -14.325 11.911 -4.750 1.00 44.19 127 PRO A CA 1
ATOM 1038 C C . PRO A 1 127 ? -15.275 10.905 -5.401 1.00 44.19 127 PRO A C 1
ATOM 1040 O O . PRO A 1 127 ? -15.909 11.203 -6.415 1.00 44.19 127 PRO A O 1
ATOM 1043 N N . ALA A 1 128 ? -15.293 9.678 -4.874 1.00 45.66 128 ALA A N 1
ATOM 1044 C CA . ALA A 1 128 ? -16.213 8.662 -5.346 1.00 45.66 128 ALA A CA 1
ATOM 1045 C C . ALA A 1 128 ? -17.611 9.229 -5.120 1.00 45.66 128 ALA A C 1
ATOM 1047 O O . ALA A 1 128 ? -17.966 9.629 -4.013 1.00 45.66 128 ALA A O 1
ATOM 1048 N N . VAL A 1 1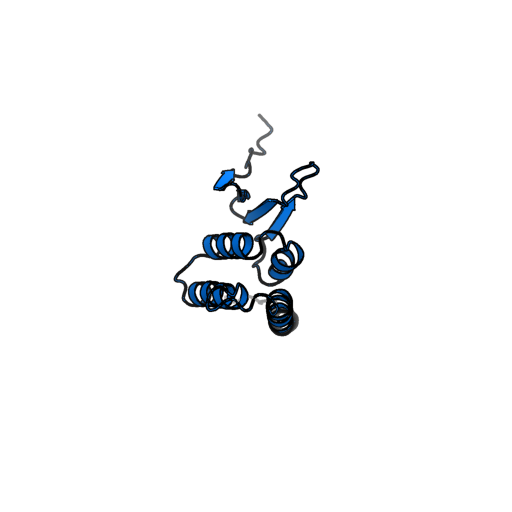29 ? -18.332 9.362 -6.221 1.00 44.91 129 VAL A N 1
ATOM 1049 C CA . VAL A 1 129 ? -19.616 10.027 -6.330 1.00 44.91 129 VAL A CA 1
ATOM 1050 C C . VAL A 1 129 ? -20.596 9.415 -5.327 1.00 44.91 129 VAL A C 1
ATOM 1052 O O . VAL A 1 129 ? -21.187 8.368 -5.574 1.00 44.91 129 VAL A O 1
ATOM 1055 N N . GLN A 1 130 ? -20.817 10.103 -4.206 1.00 42.03 130 GLN A N 1
ATOM 1056 C CA . GLN A 1 130 ? -22.041 9.972 -3.426 1.00 42.03 130 GLN A CA 1
ATOM 1057 C C . GLN A 1 130 ? -23.144 10.717 -4.199 1.00 42.03 130 GLN A C 1
ATOM 1059 O O . GLN A 1 130 ? -23.650 11.742 -3.749 1.00 42.03 130 GLN A O 1
ATOM 1064 N N . THR A 1 131 ? -23.512 10.236 -5.395 1.00 44.34 131 THR A N 1
ATOM 1065 C CA . THR A 1 131 ? -24.796 10.603 -6.011 1.00 44.34 131 THR A CA 1
ATOM 1066 C C . THR A 1 131 ? -25.851 9.897 -5.186 1.00 44.34 131 THR A C 1
ATOM 1068 O O . THR A 1 131 ? -26.203 8.746 -5.417 1.00 44.34 131 THR A O 1
ATOM 1071 N N . ILE A 1 132 ? -26.230 10.583 -4.112 1.00 51.41 132 ILE A N 1
ATOM 1072 C CA . ILE A 1 132 ? -27.606 10.829 -3.709 1.00 51.41 132 ILE A CA 1
ATOM 1073 C C . ILE A 1 132 ? -28.571 9.874 -4.427 1.00 51.41 132 ILE A C 1
ATOM 1075 O O . ILE A 1 132 ? -29.135 10.172 -5.479 1.00 51.41 132 ILE A O 1
ATOM 1079 N N . VAL A 1 133 ? -28.778 8.713 -3.810 1.00 49.25 133 VAL A N 1
ATOM 1080 C CA . VAL A 1 133 ? -30.104 8.109 -3.779 1.00 49.25 133 VAL A CA 1
ATOM 1081 C C . VAL A 1 133 ? -30.994 9.122 -3.054 1.00 49.25 133 VAL A C 1
ATOM 1083 O O . VAL A 1 133 ? -31.054 9.137 -1.835 1.00 49.25 133 VAL A O 1
ATOM 1086 N N . ASN A 1 134 ? -31.604 10.027 -3.814 1.00 42.25 134 ASN A N 1
ATOM 1087 C CA . ASN A 1 134 ? -32.898 10.635 -3.507 1.00 42.25 134 ASN A CA 1
ATOM 1088 C C . ASN A 1 134 ? -33.648 10.737 -4.828 1.00 42.25 134 ASN A C 1
ATOM 1090 O O . ASN A 1 134 ? -33.748 11.769 -5.484 1.00 42.25 134 ASN A O 1
ATOM 1094 N N . ARG A 1 135 ? -34.090 9.552 -5.237 1.00 61.31 135 ARG A N 1
ATOM 1095 C CA . ARG A 1 135 ? -35.282 9.355 -6.042 1.00 61.31 135 ARG A CA 1
ATOM 1096 C C . ARG A 1 135 ? -36.482 9.724 -5.158 1.00 61.31 135 ARG A C 1
ATOM 1098 O O . ARG A 1 135 ? -36.476 9.332 -3.994 1.00 61.31 135 ARG A O 1
ATOM 1105 N N . GLN A 1 136 ? -37.498 10.327 -5.775 1.00 40.09 136 GLN A N 1
ATOM 1106 C CA . GLN A 1 136 ? -38.821 10.703 -5.248 1.00 40.09 136 GLN A CA 1
ATOM 1107 C C . GLN A 1 136 ? -38.882 12.090 -4.589 1.00 40.09 136 GLN A C 1
ATOM 1109 O O . GLN A 1 136 ? -38.569 12.225 -3.412 1.00 40.09 136 GLN A O 1
ATOM 1114 N N . GLU A 1 137 ? -39.351 13.082 -5.349 1.00 42.69 137 GLU A N 1
ATOM 1115 C CA . GLU A 1 137 ? -40.721 13.604 -5.187 1.00 42.69 137 GLU A CA 1
ATOM 1116 C C . GLU A 1 137 ? -41.380 13.709 -6.569 1.00 42.69 137 GLU A C 1
ATOM 1118 O O . GLU A 1 137 ? -40.643 14.000 -7.543 1.00 42.69 137 GLU A O 1
#

pLDDT: mean 71.1, std 15.95, range [31.56, 92.31]

Radius of gyration: 19.9 Å; chains: 1; bounding box: 65×30×65 Å

Foldseek 3Di:
DDDDDDPDDPPPPVVVVLVVVVVVLVVVLLVVLCVVQVVVPDPPLGLSVVLVVLVVCVVVVVDDPVVNLLSNCVSCFVPVVSSQSCASVDDPQWDKDWDFQPDPVTGIWIWTGHVQAIRTSVRDGDRHDPPDPPDDD